Protein AF-A0A1U7LLA3-F1 (afdb_monomer)

Foldseek 3Di:
DEDEAEDPDPDDDPPDDHDQLLVVLPDPVNVVVLPDPDDQEYEYEYQADPPPDVSVVNNVVSNCVRVVPHYYHYHYHNVPDDDDDDDDRDPPDD

Sequence (94 aa):
MAFGFLFDFKRGANNTVVTNVRDSVKEQWFLDALAKDNVDLFLLAGHIPVRGSSEWTSAIAAIRAVHPNTPIQIFGGHYHVCLWSLALPNQAGP

Mean predicted aligned error: 4.81 Å

Organism: Neolecta irregularis (strain DAH-3) (NCBI:txid1198029)

InterPro domains:
  IPR029052 Metallo-dependent phosphatase-like [G3DSA:3.60.21.10] (1-88)
  IPR029052 Metallo-dependent phosphatase-like [SSF56300] (2-85)

Solvent-accessible surface area (backbone atoms only — not comparable to full-atom values): 6053 Å² total; per-residue (Å²): 84,77,48,79,47,60,47,91,63,88,82,62,56,99,91,55,84,79,73,48,46,72,57,50,63,70,35,64,73,47,50,58,57,66,70,52,78,92,58,79,42,40,38,40,38,30,55,28,46,81,69,96,43,67,49,58,54,42,50,51,51,56,47,40,75,78,43,73,82,51,51,75,50,77,48,55,35,75,74,86,66,98,79,86,84,83,81,75,79,80,77,76,71,133

Radius of gyration: 14.15 Å; Cα contacts (8 Å, |Δi|>4): 110; chains: 1; bounding box: 34×35×39 Å

Nearest PDB structures (foldseek):
  8rq3-assembly1_A  TM=5.539E-01  e=1.137E+00  Rattus norvegicus
  8ipt-assembly2_E  TM=4.314E-01  e=6.720E-01  Escherichia coli BL21(DE3)
  8wi3-assembly1_A  TM=5.521E-01  e=1.686E+00  Homo sapiens
  8izp-assembly1_A  TM=5.512E-01  e=4.230E+00  Homo sapiens

pLDDT: mean 90.53, std 13.83, range [30.55, 98.12]

Secondary structure (DSSP, 8-state):
-EEEEE-------TT-----HHHHTTSHHHHHHHT-S----EEEEEES-SSS-HHHHHHHHHHHHH-SSS-EEEE--SS---------S-----

Structure (mmCIF, N/CA/C/O backbone):
data_AF-A0A1U7LLA3-F1
#
_entry.id   AF-A0A1U7LLA3-F1
#
loop_
_atom_site.group_PDB
_atom_site.id
_atom_site.type_symbol
_atom_site.label_atom_id
_atom_site.label_alt_id
_atom_site.label_comp_id
_atom_site.label_asym_id
_atom_site.label_entity_id
_atom_site.label_seq_id
_atom_site.pdbx_PDB_ins_code
_atom_site.Cartn_x
_atom_site.Cartn_y
_atom_site.Cartn_z
_atom_site.occupancy
_atom_site.B_iso_or_equiv
_atom_site.auth_seq_id
_atom_site.auth_comp_id
_atom_site.auth_asym_id
_atom_site.auth_atom_id
_atom_site.pdbx_PDB_model_num
ATOM 1 N N . MET A 1 1 ? -3.787 -7.702 7.112 1.00 95.94 1 MET A N 1
ATOM 2 C CA . MET A 1 1 ? -4.007 -7.754 5.646 1.00 95.94 1 MET A CA 1
ATOM 3 C C . MET A 1 1 ? -2.712 -7.411 4.926 1.00 95.94 1 MET A C 1
ATOM 5 O O . MET A 1 1 ? -1.963 -6.600 5.455 1.00 95.94 1 MET A O 1
ATOM 9 N N . ALA A 1 2 ? -2.427 -8.009 3.765 1.00 97.44 2 ALA A N 1
ATOM 10 C CA . ALA A 1 2 ? -1.197 -7.739 3.019 1.00 97.44 2 ALA A CA 1
ATOM 11 C C . ALA A 1 2 ? -1.473 -7.389 1.551 1.00 97.44 2 ALA A C 1
ATOM 13 O O . ALA A 1 2 ? -2.337 -8.007 0.932 1.00 97.44 2 ALA A O 1
ATOM 14 N N . PHE A 1 3 ? -0.713 -6.438 1.007 1.00 98.00 3 PHE A N 1
ATOM 15 C CA . PHE A 1 3 ? -0.740 -6.053 -0.405 1.00 98.00 3 PHE A CA 1
ATOM 16 C C . PHE A 1 3 ? 0.666 -6.083 -1.006 1.00 98.00 3 PHE A C 1
ATOM 18 O O . PHE A 1 3 ? 1.654 -5.806 -0.322 1.00 98.00 3 PHE A O 1
ATOM 25 N N . GLY A 1 4 ? 0.727 -6.419 -2.294 1.00 97.38 4 GLY A N 1
ATOM 26 C CA . GLY A 1 4 ? 1.947 -6.465 -3.091 1.00 97.38 4 GLY A CA 1
ATOM 27 C C . GLY A 1 4 ? 1.924 -5.400 -4.181 1.00 97.38 4 GLY A C 1
ATOM 28 O O . GLY A 1 4 ? 0.973 -5.362 -4.959 1.00 97.38 4 GLY A O 1
ATOM 29 N N . PHE A 1 5 ? 2.964 -4.572 -4.268 1.00 97.44 5 PHE A N 1
ATOM 30 C CA . PHE A 1 5 ? 3.083 -3.548 -5.306 1.00 97.44 5 PHE A CA 1
ATOM 31 C C . PHE A 1 5 ? 4.438 -3.58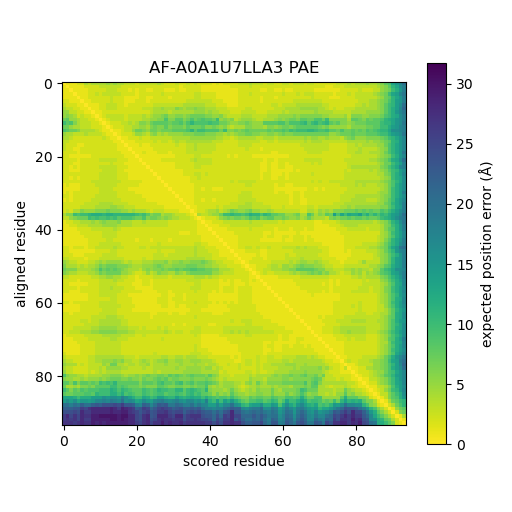2 -6.018 1.00 97.44 5 PHE A C 1
ATOM 33 O O . PHE A 1 5 ? 5.469 -3.949 -5.452 1.00 97.44 5 PHE A O 1
ATOM 40 N N . LEU A 1 6 ? 4.432 -3.170 -7.281 1.00 95.94 6 LEU A N 1
ATOM 41 C CA . LEU A 1 6 ? 5.627 -2.958 -8.088 1.00 95.94 6 LEU A CA 1
ATOM 42 C C . LEU A 1 6 ? 5.757 -1.460 -8.372 1.00 95.94 6 LEU A C 1
ATOM 44 O O . LEU A 1 6 ? 4.746 -0.766 -8.488 1.00 95.94 6 LEU A O 1
ATOM 48 N N . PHE A 1 7 ? 6.992 -0.965 -8.469 1.00 93.75 7 PHE A N 1
ATOM 49 C CA . PHE A 1 7 ? 7.246 0.392 -8.957 1.00 93.75 7 PHE A CA 1
ATOM 50 C C . PHE A 1 7 ? 6.738 0.549 -10.389 1.00 93.75 7 PHE A C 1
ATOM 52 O O . PHE A 1 7 ? 6.419 -0.450 -11.041 1.00 93.75 7 PHE A O 1
ATOM 59 N N . ASP A 1 8 ? 6.682 1.784 -10.890 1.00 92.50 8 ASP A N 1
ATOM 60 C CA . ASP A 1 8 ? 6.262 2.034 -12.270 1.00 92.50 8 ASP A CA 1
ATOM 61 C C . ASP A 1 8 ? 7.253 1.448 -13.304 1.00 92.50 8 ASP A C 1
ATOM 63 O O . ASP A 1 8 ? 8.134 2.117 -13.853 1.00 92.50 8 ASP A O 1
ATOM 67 N N . PHE A 1 9 ? 7.123 0.146 -13.547 1.00 92.56 9 PHE A N 1
ATOM 68 C CA . PHE A 1 9 ? 8.024 -0.642 -14.364 1.00 92.56 9 PHE A CA 1
ATOM 69 C C . PHE A 1 9 ? 7.521 -0.720 -15.805 1.00 92.56 9 PHE A C 1
ATOM 71 O O . PHE A 1 9 ? 6.548 -1.403 -16.117 1.00 92.56 9 PHE A O 1
ATOM 78 N N . LYS A 1 10 ? 8.243 -0.060 -16.716 1.00 91.56 10 LYS A N 1
ATOM 79 C CA . LYS A 1 10 ? 7.867 0.047 -18.138 1.00 91.56 10 LYS A CA 1
ATOM 80 C C . LYS A 1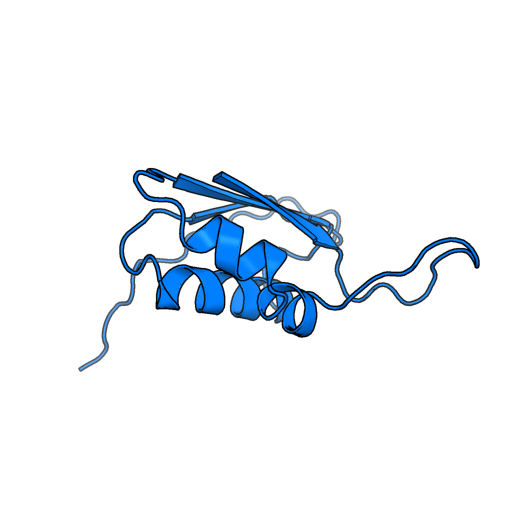 10 ? 8.446 -1.036 -19.054 1.00 91.56 10 LYS A C 1
ATOM 82 O O . LYS A 1 10 ? 8.204 -1.001 -20.254 1.00 91.56 10 LYS A O 1
ATOM 87 N N . ARG A 1 11 ? 9.242 -1.975 -18.531 1.00 90.62 11 ARG A N 1
ATOM 88 C CA . ARG A 1 11 ? 9.991 -2.962 -19.340 1.00 90.62 11 ARG A CA 1
ATOM 89 C C . ARG A 1 11 ? 9.478 -4.395 -19.162 1.00 90.62 11 ARG A C 1
ATOM 91 O O . ARG A 1 11 ? 10.269 -5.334 -19.139 1.00 90.62 11 ARG A O 1
ATOM 98 N N . GLY A 1 12 ? 8.163 -4.549 -18.997 1.00 87.56 12 GLY A N 1
ATOM 99 C CA . GLY A 1 12 ? 7.500 -5.853 -18.954 1.00 87.56 12 GLY A CA 1
ATOM 100 C C . GLY A 1 12 ? 7.599 -6.603 -20.286 1.00 87.56 12 GLY A C 1
ATOM 101 O O . GLY A 1 12 ? 7.794 -5.999 -21.340 1.00 87.56 12 GLY A O 1
ATOM 102 N N . ALA A 1 13 ? 7.473 -7.929 -20.232 1.00 92.69 13 ALA A N 1
ATOM 103 C CA . ALA A 1 13 ? 7.278 -8.734 -21.431 1.00 92.69 13 ALA A CA 1
ATOM 104 C C . ALA A 1 13 ? 5.867 -8.489 -22.000 1.00 92.69 13 ALA A C 1
ATOM 106 O O . ALA A 1 13 ? 4.988 -7.980 -21.312 1.00 92.69 13 ALA A O 1
ATOM 107 N N . ASN A 1 14 ? 5.624 -8.867 -23.257 1.00 92.88 14 ASN A N 1
ATOM 108 C CA . ASN A 1 14 ? 4.345 -8.604 -23.935 1.00 92.88 14 ASN A CA 1
ATOM 109 C C . ASN A 1 14 ? 3.121 -9.293 -23.297 1.00 92.88 14 ASN A C 1
ATOM 111 O O . ASN A 1 14 ? 1.988 -8.941 -23.608 1.00 92.88 14 ASN A O 1
ATOM 115 N N . ASN A 1 15 ? 3.343 -10.273 -22.428 1.00 95.56 15 ASN A N 1
ATOM 116 C CA . ASN A 1 15 ? 2.321 -11.022 -21.710 1.00 95.56 15 ASN A CA 1
ATOM 117 C C . ASN A 1 15 ? 2.147 -10.551 -20.258 1.00 95.56 15 ASN A C 1
ATOM 119 O O . ASN A 1 15 ? 1.436 -11.205 -19.496 1.00 95.56 15 ASN A O 1
ATOM 123 N N . THR A 1 16 ? 2.797 -9.454 -19.858 1.00 95.00 16 THR A N 1
ATOM 124 C CA . THR A 1 16 ? 2.642 -8.873 -18.526 1.00 95.00 16 THR A CA 1
ATOM 125 C C . THR A 1 16 ? 2.177 -7.428 -18.609 1.00 95.00 16 THR A C 1
ATOM 127 O O . THR A 1 16 ? 2.595 -6.653 -19.466 1.00 95.00 16 THR A O 1
ATOM 130 N N . VAL A 1 17 ? 1.295 -7.061 -17.684 1.00 94.44 17 VAL A N 1
ATOM 131 C CA . VAL A 1 17 ? 0.807 -5.692 -17.526 1.00 94.44 17 VAL A CA 1
ATOM 132 C C . VAL A 1 17 ? 1.113 -5.261 -16.102 1.00 94.44 17 VAL A C 1
ATOM 134 O O . VAL A 1 17 ? 0.804 -5.978 -15.151 1.00 94.44 17 VAL A O 1
ATOM 137 N N . VAL A 1 18 ? 1.748 -4.100 -15.963 1.00 95.38 18 VAL A N 1
ATOM 138 C CA . VAL A 1 18 ? 1.981 -3.454 -14.671 1.00 95.38 18 VAL A CA 1
ATOM 139 C C . VAL A 1 18 ? 1.027 -2.274 -14.575 1.00 95.38 18 VAL A C 1
ATOM 141 O O . VAL A 1 18 ? 1.128 -1.326 -15.353 1.00 95.38 18 VAL A O 1
ATOM 144 N N . THR A 1 19 ? 0.100 -2.344 -13.626 1.00 96.38 19 THR A N 1
ATOM 145 C CA . THR A 1 19 ? -0.796 -1.232 -13.301 1.00 96.38 19 THR A CA 1
ATOM 146 C C . THR A 1 19 ? -0.147 -0.360 -12.233 1.00 96.38 19 THR A C 1
ATOM 148 O O . THR A 1 19 ? 0.370 -0.869 -11.236 1.00 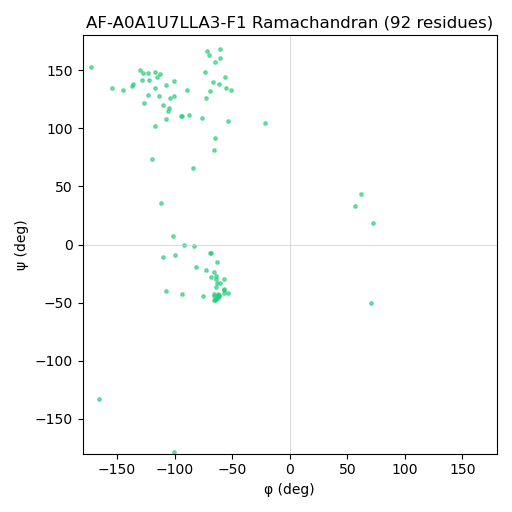96.38 19 THR A O 1
ATOM 151 N N . ASN A 1 20 ? -0.163 0.958 -12.435 1.00 96.25 20 ASN A N 1
ATOM 152 C CA . ASN A 1 20 ? 0.397 1.904 -11.473 1.00 96.25 20 ASN A CA 1
ATOM 153 C C . ASN A 1 20 ? -0.330 1.810 -10.133 1.00 96.25 20 ASN A C 1
ATOM 155 O O . ASN A 1 20 ? -1.557 1.844 -10.096 1.00 96.25 20 ASN A O 1
ATOM 159 N N . VAL A 1 21 ? 0.417 1.858 -9.027 1.00 97.00 21 VAL A N 1
ATOM 160 C CA . VAL A 1 21 ? -0.151 1.801 -7.668 1.00 97.00 21 VAL A CA 1
ATOM 161 C C . VAL A 1 21 ? -1.239 2.854 -7.446 1.00 97.00 21 VAL A C 1
ATOM 163 O O . VAL A 1 21 ? -2.284 2.542 -6.890 1.00 97.00 21 VAL A O 1
ATOM 166 N N . ARG A 1 22 ? -1.039 4.085 -7.937 1.00 96.75 22 ARG A N 1
ATOM 167 C CA . ARG A 1 22 ? -2.024 5.182 -7.851 1.00 96.75 22 ARG A CA 1
ATOM 168 C C . ARG A 1 22 ? -3.379 4.836 -8.482 1.00 96.75 22 ARG A C 1
ATOM 170 O O . ARG A 1 22 ? -4.400 5.389 -8.073 1.00 96.75 22 ARG A O 1
ATOM 177 N N . ASP A 1 23 ? -3.374 3.981 -9.495 1.00 97.50 23 ASP A N 1
ATOM 178 C CA . ASP A 1 23 ? -4.572 3.582 -10.219 1.00 97.50 23 ASP A CA 1
ATOM 179 C C . ASP A 1 23 ? -5.140 2.294 -9.593 1.00 97.50 23 ASP A C 1
ATOM 181 O O . ASP A 1 23 ? -6.328 2.264 -9.278 1.00 97.50 23 ASP A O 1
ATOM 185 N N . SER A 1 24 ? -4.287 1.321 -9.239 1.00 97.19 24 SER A N 1
ATOM 186 C CA . SER A 1 24 ? -4.686 0.076 -8.564 1.00 97.19 24 SER A CA 1
ATOM 187 C C . SER A 1 24 ? -5.423 0.306 -7.241 1.00 97.19 24 SER A C 1
ATOM 189 O O . SER A 1 24 ? -6.385 -0.395 -6.940 1.00 97.19 24 SER A O 1
ATOM 191 N N . VAL A 1 25 ? -5.020 1.306 -6.444 1.00 97.69 25 VAL A N 1
ATOM 192 C CA . VAL A 1 25 ? -5.668 1.609 -5.146 1.00 97.69 25 VAL A CA 1
ATOM 193 C C . VAL A 1 25 ? -7.083 2.186 -5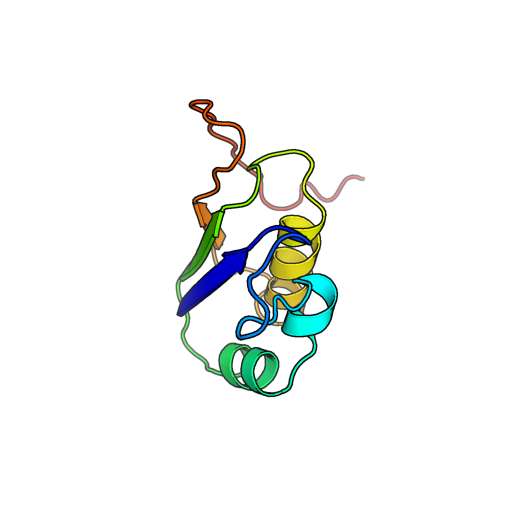.281 1.00 97.69 25 VAL A C 1
ATOM 195 O O . VAL A 1 25 ? -7.767 2.376 -4.278 1.00 97.69 25 VAL A O 1
ATOM 198 N N . LYS A 1 26 ? -7.524 2.495 -6.505 1.00 97.69 26 LYS A N 1
ATOM 199 C CA . LYS A 1 26 ? -8.886 2.959 -6.808 1.00 97.69 26 LYS A CA 1
ATOM 200 C C . LYS A 1 26 ? -9.774 1.840 -7.346 1.00 97.69 26 LYS A C 1
ATOM 202 O O . LYS A 1 26 ? -10.968 2.056 -7.530 1.00 97.69 26 LYS A O 1
ATOM 207 N N . GLU A 1 27 ? -9.204 0.678 -7.654 1.00 98.12 27 GLU A N 1
ATOM 208 C CA . GLU A 1 27 ? -9.951 -0.440 -8.215 1.00 98.12 27 GLU A CA 1
ATOM 209 C C . GLU A 1 27 ? -10.836 -1.102 -7.155 1.00 98.12 27 GLU A C 1
ATOM 211 O O . GLU A 1 27 ? -10.483 -1.180 -5.976 1.00 98.12 27 GLU A O 1
ATOM 216 N N . GLN A 1 28 ? -11.982 -1.630 -7.593 1.00 97.94 28 GLN A N 1
ATOM 217 C CA . GLN A 1 28 ? -13.000 -2.168 -6.692 1.00 97.94 28 GLN A CA 1
ATOM 218 C C . GLN A 1 28 ? -12.460 -3.282 -5.788 1.00 97.94 28 GLN A C 1
ATOM 220 O O . GLN A 1 28 ? -12.755 -3.292 -4.602 1.00 97.94 28 GLN A O 1
ATOM 225 N N . TRP A 1 29 ? -11.595 -4.163 -6.303 1.00 97.31 29 TRP A N 1
ATOM 226 C CA . TRP A 1 29 ? -11.014 -5.247 -5.504 1.00 97.31 29 TRP A CA 1
ATOM 227 C C . TRP A 1 29 ? -10.192 -4.734 -4.312 1.00 97.31 29 TRP A C 1
ATOM 229 O O . TRP A 1 29 ? -10.148 -5.384 -3.267 1.00 97.31 29 TRP A O 1
ATOM 239 N N . PHE A 1 30 ? -9.536 -3.578 -4.458 1.00 97.81 30 PHE A N 1
ATOM 240 C CA . PHE A 1 30 ? -8.754 -2.970 -3.389 1.00 97.81 30 PHE A CA 1
ATOM 241 C C . PHE A 1 30 ? -9.683 -2.331 -2.357 1.00 97.81 30 PHE A C 1
ATOM 243 O O . PHE A 1 30 ? -9.510 -2.548 -1.158 1.00 97.81 30 PHE A O 1
ATOM 250 N N . LEU A 1 31 ? -10.711 -1.613 -2.818 1.00 97.44 31 LEU A N 1
ATOM 251 C CA . LEU A 1 31 ? -11.732 -1.015 -1.954 1.00 97.44 31 LEU A CA 1
ATOM 252 C C . LEU A 1 31 ? -12.498 -2.083 -1.157 1.00 97.44 31 LEU A C 1
ATOM 254 O O . LEU A 1 31 ? -12.651 -1.948 0.055 1.00 97.44 31 LEU A O 1
ATOM 258 N N . ASP A 1 32 ? -12.888 -3.180 -1.805 1.00 97.25 32 ASP A N 1
ATOM 259 C CA . ASP A 1 32 ? -13.557 -4.323 -1.175 1.00 97.25 32 ASP A CA 1
ATOM 260 C C . ASP A 1 32 ? -12.654 -5.011 -0.147 1.00 97.25 32 ASP A C 1
ATOM 262 O O . ASP A 1 32 ? -13.116 -5.472 0.899 1.00 97.25 32 ASP A O 1
ATOM 266 N N . ALA A 1 33 ? -11.346 -5.083 -0.418 1.00 96.56 33 ALA A N 1
ATOM 267 C CA . ALA A 1 33 ? -10.386 -5.591 0.552 1.00 96.56 33 ALA A CA 1
ATOM 268 C C . ALA A 1 33 ? -10.298 -4.667 1.778 1.00 96.56 33 ALA A C 1
ATOM 270 O O . ALA A 1 33 ? -10.310 -5.164 2.903 1.00 96.56 33 ALA A O 1
ATOM 271 N N . LEU A 1 34 ? -10.268 -3.345 1.586 1.00 95.81 34 LEU A N 1
ATOM 272 C CA . LEU A 1 34 ? -10.254 -2.383 2.693 1.00 95.81 34 LEU A CA 1
ATOM 273 C C . LEU A 1 34 ? -11.559 -2.349 3.490 1.00 95.81 34 LEU A C 1
ATOM 275 O O . LEU A 1 34 ? -11.510 -2.046 4.677 1.00 95.81 34 LEU A O 1
ATOM 279 N N . ALA A 1 35 ? -12.697 -2.677 2.882 1.00 94.50 35 ALA A N 1
ATOM 280 C CA . ALA A 1 35 ? -13.987 -2.729 3.567 1.00 94.50 35 ALA A CA 1
ATOM 281 C C . ALA A 1 35 ? -14.100 -3.878 4.588 1.00 94.50 35 ALA A C 1
ATOM 283 O O . ALA A 1 35 ? -15.084 -3.955 5.318 1.00 94.50 35 ALA A O 1
ATOM 284 N N . LYS A 1 36 ? -13.118 -4.790 4.647 1.00 91.75 36 LYS A N 1
ATOM 285 C CA . LYS A 1 36 ? -13.092 -5.855 5.654 1.00 91.75 36 LYS A CA 1
ATOM 286 C C . LYS A 1 36 ? -12.737 -5.290 7.029 1.00 91.75 36 LYS A C 1
ATOM 288 O O . LYS A 1 36 ? -11.677 -4.688 7.206 1.00 91.75 36 LYS A O 1
ATOM 293 N N . ASP A 1 37 ? -13.594 -5.573 8.002 1.00 83.69 37 ASP A N 1
ATOM 294 C CA . ASP A 1 37 ? -13.367 -5.229 9.404 1.00 83.69 37 ASP A CA 1
ATOM 295 C C . ASP A 1 37 ? -12.272 -6.094 10.056 1.00 83.69 37 ASP A C 1
ATOM 297 O O . ASP A 1 37 ? -11.879 -7.144 9.539 1.00 83.69 37 ASP A O 1
ATOM 301 N N . ASN A 1 38 ? -11.818 -5.665 11.240 1.00 89.25 38 ASN A N 1
ATOM 302 C CA . ASN A 1 38 ? -10.887 -6.393 12.117 1.00 89.25 38 ASN A CA 1
ATOM 303 C C . ASN A 1 38 ? -9.501 -6.664 11.505 1.00 89.25 38 ASN A C 1
ATOM 305 O O . ASN A 1 38 ? -8.941 -7.753 11.632 1.00 89.25 38 ASN A O 1
ATOM 309 N N . VAL A 1 39 ? -8.926 -5.664 10.834 1.00 95.44 39 VAL A N 1
ATOM 310 C CA . VAL A 1 39 ? -7.521 -5.704 10.416 1.00 95.44 39 VAL A CA 1
ATOM 311 C C . VAL A 1 39 ? -6.656 -5.003 11.461 1.00 95.44 39 VAL A C 1
ATOM 313 O O . VAL A 1 39 ? -6.670 -3.780 11.554 1.00 95.44 39 VAL A O 1
ATOM 316 N N . ASP A 1 40 ? -5.841 -5.768 12.187 1.00 96.38 40 ASP A 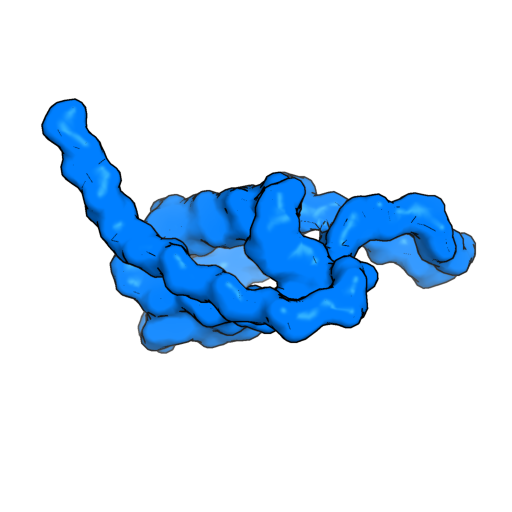N 1
ATOM 317 C CA . ASP A 1 40 ? -4.931 -5.221 13.210 1.00 96.38 40 ASP A CA 1
ATOM 318 C C . ASP A 1 40 ? -3.626 -4.647 12.629 1.00 96.38 40 ASP A C 1
ATOM 320 O O . ASP A 1 40 ? -2.922 -3.877 13.279 1.00 96.38 40 ASP A O 1
ATOM 324 N N . LEU A 1 41 ? -3.275 -5.034 11.398 1.00 95.94 41 LEU A N 1
ATOM 325 C CA . LEU A 1 41 ? -2.046 -4.623 10.715 1.00 95.94 41 LEU A CA 1
ATOM 326 C C . LEU A 1 41 ? -2.218 -4.6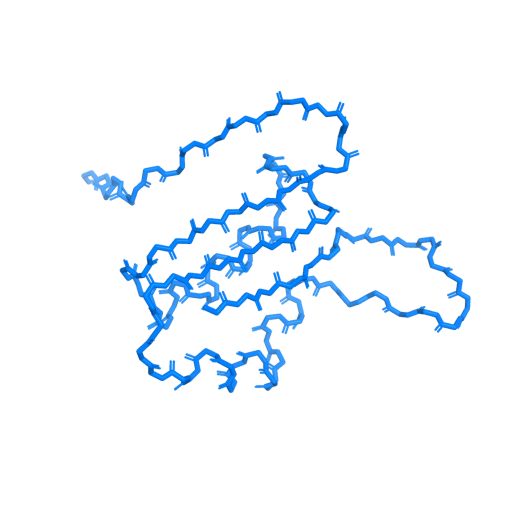77 9.195 1.00 95.94 41 LEU A C 1
ATOM 328 O O . LEU A 1 41 ? -2.668 -5.692 8.644 1.00 95.94 41 LEU A O 1
ATOM 332 N N . PHE A 1 42 ? -1.758 -3.634 8.508 1.00 97.69 42 PHE A N 1
ATOM 333 C CA . PHE A 1 42 ? -1.531 -3.653 7.064 1.00 97.69 42 PHE A CA 1
ATOM 334 C C . PHE A 1 42 ? -0.050 -3.8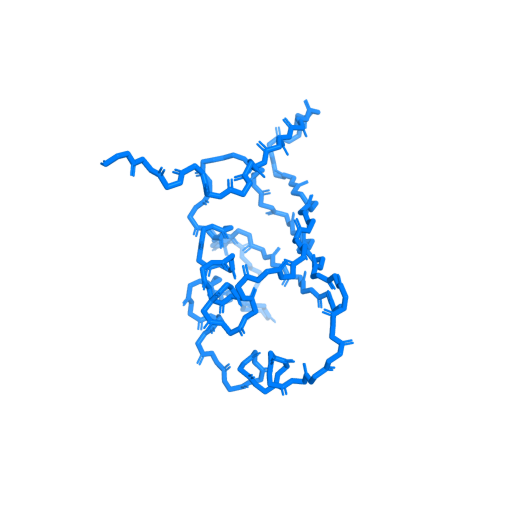55 6.750 1.00 97.69 42 PHE A C 1
ATOM 336 O O . PHE A 1 42 ? 0.810 -3.119 7.229 1.00 97.69 42 PHE A O 1
ATOM 343 N N . LEU A 1 43 ? 0.245 -4.844 5.912 1.00 97.62 43 LEU A N 1
ATOM 344 C CA . LEU A 1 43 ? 1.584 -5.119 5.414 1.00 97.62 43 LEU A CA 1
ATOM 345 C C . LEU A 1 43 ? 1.667 -4.772 3.927 1.00 97.62 43 LEU A C 1
ATOM 347 O O . LEU A 1 43 ? 0.955 -5.357 3.114 1.00 97.62 43 LEU A O 1
ATOM 351 N N . LEU A 1 44 ? 2.549 -3.851 3.562 1.00 97.62 44 LEU A N 1
ATOM 352 C CA . LEU A 1 44 ? 2.811 -3.488 2.174 1.00 97.62 44 LEU A CA 1
ATOM 353 C C . LEU A 1 44 ? 4.175 -4.032 1.769 1.00 97.62 44 LEU A C 1
ATOM 355 O O . LEU A 1 44 ? 5.207 -3.535 2.214 1.00 97.62 44 LEU A O 1
ATOM 359 N N . ALA A 1 45 ? 4.187 -5.061 0.933 1.00 97.69 45 ALA A N 1
ATOM 360 C CA . ALA A 1 45 ? 5.409 -5.570 0.331 1.00 97.69 45 ALA A CA 1
ATOM 361 C C . ALA A 1 45 ? 5.523 -5.039 -1.096 1.00 97.69 45 ALA A C 1
ATOM 363 O O . ALA A 1 45 ? 4.535 -4.964 -1.827 1.00 97.69 45 ALA A O 1
ATOM 364 N N . GLY A 1 46 ? 6.722 -4.677 -1.528 1.00 96.50 46 GLY A N 1
ATOM 365 C CA . GLY A 1 46 ? 6.888 -4.272 -2.910 1.00 96.50 46 GLY A CA 1
ATOM 366 C C . GLY A 1 46 ? 8.318 -4.054 -3.331 1.00 96.50 46 GLY A C 1
ATOM 367 O O . GLY A 1 46 ? 9.190 -3.689 -2.545 1.00 96.50 46 GLY A O 1
ATOM 368 N N . HIS A 1 47 ? 8.555 -4.239 -4.622 1.00 96.81 47 HIS A N 1
ATOM 369 C CA . HIS A 1 47 ? 9.829 -3.886 -5.228 1.00 96.81 47 HIS A CA 1
ATOM 370 C C . HIS A 1 47 ? 9.809 -2.392 -5.574 1.00 96.81 47 HIS A C 1
ATOM 372 O O . HIS A 1 47 ? 9.764 -2.006 -6.732 1.00 96.81 47 HIS A O 1
ATOM 378 N N . ILE A 1 48 ? 9.754 -1.547 -4.547 1.00 96.00 48 ILE A N 1
ATOM 379 C CA . ILE A 1 48 ? 9.660 -0.086 -4.648 1.00 96.00 48 ILE A CA 1
ATOM 380 C C . ILE A 1 48 ? 10.637 0.514 -3.626 1.00 96.00 48 ILE A C 1
ATOM 382 O O . ILE A 1 48 ? 10.685 0.016 -2.495 1.00 96.00 48 ILE A O 1
ATOM 386 N N . PRO A 1 49 ? 11.396 1.575 -3.956 1.00 92.88 49 PRO A N 1
ATOM 387 C CA . PRO A 1 49 ? 12.246 2.274 -2.993 1.00 92.88 49 PRO A CA 1
ATOM 388 C C . PRO A 1 49 ? 11.504 2.665 -1.720 1.00 92.88 49 PRO A C 1
ATOM 390 O O . PRO A 1 49 ? 10.424 3.241 -1.782 1.00 92.88 49 PRO A O 1
ATOM 393 N N . VAL A 1 50 ? 12.088 2.398 -0.550 1.00 89.69 50 VAL A N 1
ATOM 394 C CA . VAL A 1 50 ? 11.449 2.720 0.743 1.00 89.69 50 VAL A CA 1
ATOM 395 C C . VAL A 1 50 ? 11.236 4.233 0.923 1.00 89.69 50 VAL A C 1
ATOM 397 O O . VAL A 1 50 ? 10.256 4.646 1.534 1.00 89.69 50 VAL A O 1
ATOM 400 N N . ARG A 1 51 ? 12.133 5.077 0.393 1.00 87.25 51 ARG A N 1
ATOM 401 C CA . ARG A 1 51 ? 12.048 6.547 0.472 1.00 87.25 51 ARG A CA 1
ATOM 402 C C . ARG A 1 51 ? 11.910 7.170 -0.912 1.00 87.25 51 ARG A C 1
ATOM 404 O O . ARG A 1 51 ? 12.471 6.662 -1.877 1.00 87.25 51 ARG A O 1
ATOM 411 N N . GLY A 1 52 ? 11.211 8.306 -0.974 1.00 86.12 52 GLY A N 1
ATOM 412 C CA . GLY A 1 52 ? 11.060 9.098 -2.200 1.00 86.12 52 GLY A CA 1
ATOM 413 C C . GLY A 1 52 ? 10.141 8.473 -3.252 1.00 86.12 52 GLY A C 1
ATOM 414 O O . GLY A 1 52 ? 10.223 8.848 -4.414 1.00 86.12 52 GLY A O 1
ATOM 415 N N . SER A 1 53 ? 9.288 7.523 -2.860 1.00 91.12 53 SER A N 1
ATOM 416 C CA . SER A 1 53 ? 8.334 6.866 -3.754 1.00 91.12 53 SER A CA 1
ATOM 417 C C . SER A 1 53 ? 6.914 7.392 -3.537 1.00 91.12 53 SER A C 1
ATOM 419 O O . SER A 1 53 ? 6.377 7.353 -2.429 1.00 91.12 53 SER A O 1
ATOM 421 N N . SER A 1 54 ? 6.299 7.847 -4.629 1.00 94.38 54 SER A N 1
ATOM 422 C CA . SER A 1 54 ? 4.899 8.291 -4.659 1.00 94.38 54 SER A CA 1
ATOM 423 C C . SER A 1 54 ? 3.904 7.127 -4.567 1.00 94.38 54 SER A C 1
ATOM 425 O O . SER A 1 54 ? 2.756 7.304 -4.151 1.00 94.38 54 SER A O 1
ATOM 427 N N . GLU A 1 55 ? 4.349 5.923 -4.925 1.00 95.88 55 GLU A N 1
ATOM 428 C CA . GLU A 1 55 ? 3.590 4.682 -4.862 1.00 95.88 55 GLU A CA 1
ATOM 429 C C . GLU A 1 55 ? 3.238 4.339 -3.413 1.00 95.88 55 GLU A C 1
ATOM 431 O O . GLU A 1 55 ? 2.070 4.088 -3.108 1.00 95.88 55 GLU A O 1
ATOM 436 N N . TRP A 1 56 ? 4.212 4.430 -2.497 1.00 95.38 56 TRP A N 1
ATOM 437 C CA . TRP A 1 56 ? 3.943 4.251 -1.070 1.00 95.38 56 TRP A CA 1
ATOM 438 C C . TRP A 1 56 ? 3.005 5.315 -0.524 1.00 95.38 56 TRP A C 1
ATOM 440 O O . TRP A 1 56 ? 2.052 4.972 0.171 1.00 95.38 56 TRP A O 1
ATOM 450 N N . THR A 1 57 ? 3.212 6.587 -0.873 1.00 94.88 57 THR A N 1
ATOM 451 C CA . THR A 1 57 ? 2.309 7.668 -0.456 1.00 94.88 57 THR A CA 1
ATOM 452 C C . THR A 1 57 ? 0.873 7.401 -0.907 1.00 94.88 57 THR A C 1
ATOM 454 O O . THR A 1 57 ? -0.050 7.570 -0.115 1.00 94.88 57 THR A O 1
ATOM 457 N N . SER A 1 58 ? 0.684 6.921 -2.139 1.00 96.38 58 SER A N 1
ATOM 458 C CA . SER A 1 58 ? -0.639 6.605 -2.691 1.00 96.38 58 SER A CA 1
ATOM 459 C C . SER A 1 58 ? -1.313 5.448 -1.945 1.00 96.38 58 SER A C 1
ATOM 461 O O . SER A 1 58 ? -2.467 5.573 -1.538 1.00 96.38 58 SER A O 1
ATOM 463 N N . ALA A 1 59 ? -0.591 4.346 -1.710 1.00 96.69 59 ALA A N 1
ATOM 464 C CA . ALA A 1 59 ? -1.119 3.186 -0.988 1.00 96.69 59 ALA A CA 1
ATOM 465 C C . ALA A 1 59 ? -1.434 3.499 0.483 1.00 96.69 59 ALA A C 1
ATOM 467 O O . ALA A 1 59 ? -2.500 3.137 0.981 1.00 96.69 59 ALA A O 1
ATOM 468 N N . ILE A 1 60 ? -0.537 4.211 1.173 1.00 95.75 60 ILE A N 1
ATOM 469 C CA . ILE A 1 60 ? -0.739 4.625 2.567 1.00 95.75 60 ILE A CA 1
ATOM 470 C C . ILE A 1 60 ? -1.948 5.553 2.671 1.00 95.75 60 ILE A C 1
ATOM 472 O O . ILE A 1 60 ? -2.780 5.348 3.551 1.00 95.75 60 ILE A O 1
ATOM 476 N N . ALA A 1 61 ? -2.067 6.549 1.787 1.00 96.06 61 ALA A N 1
ATOM 477 C CA . ALA A 1 61 ? -3.187 7.486 1.806 1.00 96.06 61 ALA A CA 1
ATOM 478 C C . ALA A 1 61 ? -4.530 6.771 1.598 1.00 96.06 61 ALA A C 1
ATOM 480 O O . ALA A 1 61 ? -5.474 7.029 2.342 1.00 96.06 61 ALA A O 1
ATOM 481 N N . ALA A 1 62 ? -4.598 5.829 0.651 1.00 96.94 62 ALA A N 1
ATOM 482 C CA . ALA A 1 62 ? -5.807 5.049 0.400 1.00 96.94 62 ALA A CA 1
ATOM 483 C C . ALA A 1 62 ? -6.210 4.191 1.613 1.00 96.94 62 ALA A C 1
ATOM 485 O O . ALA A 1 62 ? -7.378 4.174 1.991 1.00 96.94 62 ALA A O 1
ATOM 486 N N . ILE A 1 63 ? -5.246 3.541 2.277 1.00 96.75 63 ILE A N 1
ATOM 487 C CA . ILE A 1 63 ? -5.514 2.771 3.503 1.00 96.75 63 ILE A CA 1
ATOM 488 C C . ILE A 1 63 ? -5.955 3.694 4.637 1.00 96.75 63 ILE A C 1
ATOM 490 O O . ILE A 1 63 ? -6.957 3.417 5.287 1.00 96.75 63 ILE A O 1
ATOM 494 N N . ARG A 1 64 ? -5.246 4.804 4.872 1.00 95.69 64 ARG A N 1
ATOM 495 C CA . ARG A 1 64 ? -5.537 5.744 5.969 1.00 95.69 64 ARG A CA 1
ATOM 496 C C . ARG A 1 64 ? -6.879 6.456 5.818 1.00 95.69 64 ARG A C 1
ATOM 498 O O . ARG A 1 64 ? -7.436 6.862 6.832 1.00 95.69 64 ARG A O 1
ATOM 505 N N . ALA A 1 65 ? -7.405 6.576 4.598 1.00 95.44 65 ALA A N 1
ATOM 506 C CA . ALA A 1 65 ? -8.743 7.112 4.358 1.00 95.44 65 ALA A CA 1
ATOM 507 C C . ALA A 1 65 ? -9.858 6.236 4.964 1.00 95.44 65 ALA A C 1
ATOM 509 O O . ALA A 1 65 ? -10.914 6.759 5.305 1.00 95.44 65 ALA A O 1
ATOM 510 N N . VAL A 1 66 ? -9.619 4.928 5.118 1.00 95.38 66 VAL A N 1
ATOM 511 C CA . VAL A 1 66 ? -10.582 3.963 5.686 1.00 95.38 66 VAL A CA 1
ATOM 512 C C . VAL A 1 66 ? -10.165 3.516 7.092 1.00 95.38 66 VAL A C 1
ATOM 514 O O . VAL A 1 66 ? -10.990 3.426 7.994 1.00 95.38 66 VAL A O 1
ATOM 517 N N . HIS A 1 67 ? -8.866 3.290 7.298 1.00 95.06 67 HIS A N 1
ATOM 518 C CA . HIS A 1 67 ? -8.257 2.763 8.522 1.00 95.06 67 HIS A CA 1
ATOM 519 C C . HIS A 1 67 ? -7.258 3.776 9.107 1.00 95.06 67 HIS A C 1
ATOM 521 O O . HIS A 1 67 ? -6.039 3.589 9.006 1.00 95.06 67 HIS A O 1
ATOM 527 N N . PRO A 1 68 ? -7.733 4.878 9.720 1.00 93.62 68 PRO A N 1
ATOM 528 C CA . PRO A 1 68 ? -6.880 5.997 10.122 1.00 93.62 68 PRO A CA 1
ATOM 529 C C . PRO A 1 68 ? -5.844 5.621 11.184 1.00 93.62 68 PRO A C 1
ATOM 531 O O . PRO A 1 68 ? -4.746 6.172 11.170 1.00 93.62 68 PRO A O 1
ATOM 534 N N . ASN A 1 69 ? -6.139 4.640 12.043 1.00 93.75 69 ASN A N 1
ATOM 535 C CA . ASN A 1 69 ? -5.313 4.298 13.208 1.00 93.75 69 ASN A CA 1
ATOM 536 C C . ASN A 1 69 ? -4.587 2.951 13.091 1.00 93.75 69 ASN A C 1
ATOM 538 O O . ASN A 1 69 ? -3.689 2.673 13.882 1.00 93.75 69 ASN A O 1
ATOM 542 N N . THR A 1 70 ? -4.916 2.124 12.098 1.00 95.12 70 THR A N 1
ATOM 543 C CA . THR A 1 70 ? -4.323 0.786 11.974 1.00 95.12 70 THR A CA 1
ATOM 544 C C . THR A 1 70 ? -2.839 0.879 11.602 1.00 95.12 70 THR A C 1
ATOM 546 O O . THR A 1 70 ? -2.484 1.640 10.697 1.00 95.12 70 THR A O 1
ATOM 549 N N . PRO A 1 71 ? -1.930 0.156 12.274 1.00 95.69 71 PRO A N 1
ATOM 550 C CA . PRO A 1 71 ? -0.518 0.126 11.906 1.00 95.69 71 PRO A CA 1
ATOM 551 C C . PRO A 1 71 ? -0.287 -0.309 10.449 1.00 95.69 71 PRO A C 1
ATOM 553 O O . PRO A 1 71 ? -0.983 -1.182 9.926 1.00 95.69 71 PRO A O 1
ATOM 556 N N . ILE A 1 72 ? 0.717 0.292 9.801 1.00 96.38 72 ILE A N 1
ATOM 557 C CA . ILE A 1 72 ? 1.153 -0.054 8.441 1.00 96.38 72 ILE A CA 1
ATOM 558 C C . ILE A 1 72 ? 2.656 -0.340 8.481 1.00 96.38 72 ILE A C 1
ATOM 560 O O . ILE A 1 72 ? 3.434 0.539 8.848 1.00 96.38 72 ILE A O 1
ATOM 564 N N . GLN A 1 73 ? 3.062 -1.543 8.079 1.00 96.38 73 GLN A N 1
ATOM 565 C CA . GLN A 1 73 ? 4.463 -1.926 7.894 1.00 96.38 73 GLN A CA 1
ATOM 566 C C . GLN A 1 73 ? 4.772 -2.039 6.402 1.00 96.38 73 GLN A C 1
ATOM 568 O O . GLN A 1 73 ? 3.987 -2.611 5.648 1.00 96.38 73 GLN A O 1
ATOM 573 N N . ILE A 1 74 ? 5.931 -1.532 5.980 1.00 96.06 74 ILE A N 1
ATOM 574 C CA . ILE A 1 74 ? 6.376 -1.572 4.582 1.00 96.06 74 ILE A CA 1
ATOM 575 C C . ILE A 1 74 ? 7.659 -2.393 4.471 1.00 96.06 74 ILE A C 1
ATOM 577 O O . ILE A 1 74 ? 8.591 -2.198 5.253 1.00 96.06 74 ILE A O 1
ATOM 581 N N . PHE A 1 75 ? 7.720 -3.274 3.476 1.00 96.44 75 PHE A N 1
ATOM 582 C CA . PHE A 1 75 ? 8.943 -3.909 2.995 1.00 96.44 75 PHE A CA 1
ATOM 583 C C . PHE A 1 75 ? 9.178 -3.483 1.545 1.00 96.44 75 PHE A C 1
ATOM 585 O O . PHE A 1 75 ? 8.513 -3.969 0.631 1.00 96.44 75 PHE A O 1
ATOM 592 N N . GLY A 1 76 ? 10.100 -2.534 1.362 1.00 93.56 76 GLY A N 1
ATOM 593 C CA . GLY A 1 76 ? 10.505 -2.015 0.055 1.00 93.56 76 GLY A CA 1
ATOM 594 C C . GLY A 1 76 ? 11.824 -2.604 -0.452 1.00 93.56 76 GLY A C 1
ATOM 595 O O . GLY A 1 76 ? 12.461 -3.419 0.213 1.00 93.56 76 GLY A O 1
ATOM 596 N N . GLY A 1 77 ? 12.260 -2.153 -1.626 1.00 93.50 77 GLY A N 1
ATOM 597 C CA . GLY A 1 7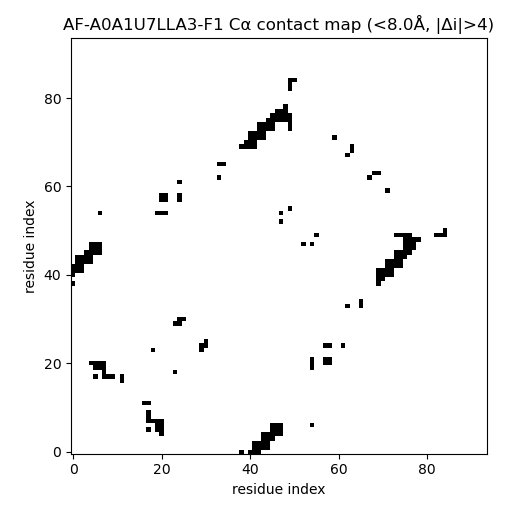7 ? 13.471 -2.627 -2.294 1.00 93.50 77 GLY A CA 1
ATOM 598 C C . GLY A 1 77 ? 13.919 -1.709 -3.430 1.00 93.50 77 GLY A C 1
ATOM 599 O O . GLY A 1 77 ? 13.990 -0.496 -3.258 1.00 93.50 77 GLY A O 1
ATOM 600 N N . HIS A 1 78 ? 14.231 -2.294 -4.589 1.00 95.06 78 HIS A N 1
ATOM 601 C CA . HIS A 1 78 ? 14.656 -1.629 -5.830 1.00 95.06 78 HIS A CA 1
ATOM 602 C C . HIS A 1 78 ? 16.058 -1.001 -5.831 1.00 95.06 78 HIS A C 1
ATOM 604 O O . HIS A 1 78 ? 16.856 -1.304 -6.710 1.00 95.06 78 HIS A O 1
ATOM 610 N N . TYR A 1 79 ? 16.411 -0.192 -4.834 1.00 92.94 79 TYR A N 1
ATOM 611 C CA . TYR A 1 79 ? 17.715 0.491 -4.813 1.00 92.94 79 TYR A CA 1
ATOM 612 C C . TYR A 1 79 ? 18.877 -0.350 -4.278 1.00 92.94 79 TYR A C 1
ATOM 614 O O . TYR A 1 79 ? 20.005 0.126 -4.269 1.00 92.94 79 TYR A O 1
ATOM 622 N N . HIS A 1 80 ? 18.624 -1.591 -3.851 1.00 93.00 80 HIS A N 1
ATOM 623 C CA . HIS A 1 80 ? 19.658 -2.517 -3.364 1.00 93.00 80 HIS A CA 1
ATOM 624 C C . HIS A 1 80 ? 20.484 -1.941 -2.194 1.00 93.00 80 HIS A C 1
ATOM 626 O O . HIS A 1 80 ? 21.667 -2.234 -2.040 1.00 93.00 80 HIS A O 1
ATOM 632 N N . VAL A 1 81 ? 19.849 -1.126 -1.349 1.00 91.94 81 VAL A N 1
ATOM 633 C CA . VAL A 1 81 ? 20.448 -0.547 -0.142 1.00 91.94 81 VAL A CA 1
ATOM 634 C C . VAL A 1 81 ? 19.744 -1.075 1.101 1.00 91.94 81 VAL A C 1
ATOM 636 O O . VAL A 1 81 ? 18.526 -1.256 1.105 1.00 91.94 81 VAL A O 1
ATOM 639 N N . CYS A 1 82 ? 20.504 -1.290 2.176 1.00 90.19 82 CYS A N 1
ATOM 640 C CA . CYS A 1 82 ? 19.927 -1.533 3.492 1.00 90.19 82 CYS A CA 1
ATOM 641 C C . CYS A 1 82 ? 19.429 -0.197 4.052 1.00 90.19 82 CYS A C 1
ATOM 643 O O . CYS A 1 82 ? 20.225 0.689 4.366 1.00 90.19 82 CYS A O 1
ATOM 645 N N . LEU A 1 83 ? 18.110 -0.031 4.123 1.00 87.81 83 LEU A N 1
ATOM 646 C CA . LEU A 1 83 ? 17.474 1.194 4.589 1.00 87.81 83 LEU A CA 1
ATOM 647 C C . LEU A 1 83 ? 16.315 0.852 5.518 1.00 87.81 83 LEU A C 1
ATOM 649 O O . LEU A 1 83 ? 15.491 -0.006 5.215 1.00 87.81 83 LEU A O 1
ATOM 653 N N . TRP A 1 84 ? 16.225 1.592 6.618 1.00 88.56 84 TRP A N 1
ATOM 654 C CA . TRP A 1 84 ? 15.083 1.573 7.519 1.00 88.56 84 TRP A CA 1
ATOM 655 C C . TRP A 1 84 ? 14.513 2.985 7.668 1.00 88.56 84 TRP A C 1
ATOM 657 O O . TRP A 1 84 ? 15.223 3.992 7.570 1.00 88.56 84 TRP A O 1
ATOM 667 N N . SER A 1 85 ? 13.201 3.067 7.861 1.00 83.50 85 SER A N 1
ATOM 668 C CA . SER A 1 85 ? 12.494 4.326 8.051 1.00 83.50 85 SER A CA 1
ATOM 669 C C . SER A 1 85 ? 11.351 4.123 9.028 1.00 83.50 85 SER A C 1
ATOM 671 O O . SER A 1 85 ? 10.565 3.192 8.868 1.00 83.50 85 SER A O 1
ATOM 673 N N . LEU A 1 86 ? 11.235 5.027 9.997 1.00 82.50 86 LEU A N 1
ATOM 674 C CA . LEU A 1 86 ? 10.070 5.133 10.862 1.00 82.50 86 LEU A CA 1
ATOM 675 C C . LEU A 1 86 ? 9.256 6.346 10.426 1.00 82.50 86 LEU A C 1
ATOM 677 O O . LEU A 1 86 ? 9.744 7.473 10.473 1.00 82.50 86 LEU A O 1
ATOM 681 N N . ALA A 1 87 ? 8.024 6.110 9.988 1.00 70.25 87 ALA A N 1
ATOM 682 C CA . ALA A 1 87 ? 7.046 7.174 9.844 1.00 70.25 87 ALA A CA 1
ATOM 683 C C . ALA A 1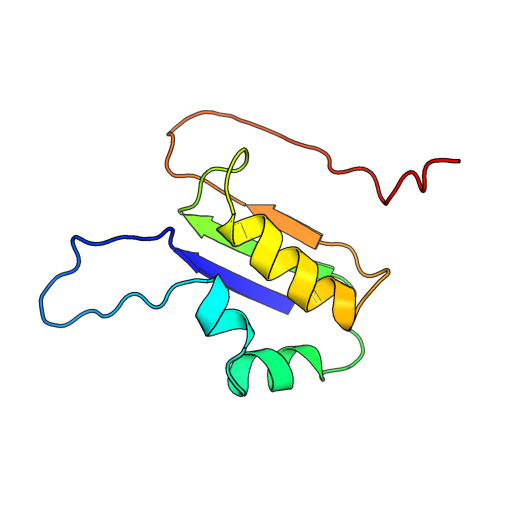 87 ? 6.346 7.327 11.194 1.00 70.25 87 ALA A C 1
ATOM 685 O O . ALA A 1 87 ? 5.643 6.418 11.636 1.00 70.25 87 ALA A O 1
ATOM 686 N N . LEU A 1 88 ? 6.580 8.446 11.876 1.00 64.44 88 LEU A N 1
ATOM 687 C CA . LEU A 1 88 ? 5.838 8.753 13.092 1.00 64.44 88 LEU A CA 1
ATOM 688 C C . LEU A 1 88 ? 4.368 9.009 12.717 1.00 64.44 88 LEU A C 1
ATOM 690 O O . LEU A 1 88 ? 4.120 9.641 11.685 1.00 64.44 88 LEU A O 1
ATOM 694 N N . PRO A 1 89 ? 3.394 8.527 13.512 1.00 56.53 89 PRO A N 1
ATOM 695 C CA . PRO A 1 89 ? 2.005 8.927 13.330 1.00 56.53 89 PRO A CA 1
ATOM 696 C C . PRO A 1 89 ? 1.941 10.454 13.387 1.00 56.53 89 PRO A C 1
ATOM 698 O O . PRO A 1 89 ? 2.619 11.043 14.228 1.00 56.53 89 PRO A O 1
ATOM 701 N N . ASN A 1 90 ? 1.200 11.052 12.444 1.00 52.56 90 ASN A N 1
ATOM 702 C CA . ASN A 1 90 ? 1.020 12.494 12.257 1.00 52.56 90 ASN A CA 1
ATOM 703 C C . ASN A 1 90 ? 1.330 13.285 13.537 1.00 52.56 90 ASN A C 1
ATOM 705 O O . ASN A 1 90 ? 0.515 13.340 14.455 1.00 52.56 90 ASN A O 1
ATOM 709 N N . GLN A 1 91 ? 2.489 13.944 13.571 1.00 40.25 91 GLN A N 1
ATOM 710 C CA . GLN A 1 91 ? 2.583 15.203 14.292 1.00 40.25 91 GLN A CA 1
ATOM 711 C C . GLN A 1 91 ? 1.661 16.135 13.509 1.00 40.25 91 GLN A C 1
ATOM 713 O O . GLN A 1 91 ? 2.056 16.683 12.480 1.00 40.25 91 GLN A O 1
ATOM 718 N N . ALA A 1 92 ? 0.392 16.204 13.914 1.00 37.38 92 ALA A N 1
ATOM 719 C CA . ALA A 1 92 ? -0.439 17.337 13.562 1.00 37.38 92 ALA A CA 1
ATOM 720 C C . ALA A 1 92 ? 0.353 18.567 14.022 1.00 37.38 92 ALA A C 1
ATOM 722 O O . ALA A 1 92 ? 0.567 18.752 15.219 1.00 37.38 92 ALA A O 1
ATOM 723 N N . GLY A 1 93 ? 0.922 19.305 13.069 1.00 30.55 93 GLY A N 1
ATOM 724 C CA . GLY A 1 93 ? 1.559 20.581 13.369 1.00 30.55 93 GLY A CA 1
ATOM 725 C C . GLY A 1 93 ? 0.531 21.557 13.958 1.00 30.55 93 GLY A C 1
ATOM 726 O O . GLY A 1 93 ? -0.670 21.319 13.797 1.00 30.55 93 GLY A O 1
ATOM 727 N N . PRO A 1 94 ? 0.989 22.610 14.657 1.00 35.97 94 PRO A N 1
ATOM 728 C CA . PRO A 1 94 ? 0.120 23.677 15.147 1.00 35.97 94 PRO A CA 1
ATOM 729 C C . PRO A 1 94 ? -0.647 24.378 14.019 1.00 35.97 94 PRO A C 1
ATOM 731 O O . PRO A 1 94 ? -0.116 24.437 12.883 1.00 35.97 94 PRO A O 1
#